Protein AF-A0A0D0DF65-F1 (afdb_monomer_lite)

Radius of gyration: 19.55 Å; chains: 1; bounding box: 37×34×54 Å

Secondary structure (DSSP, 8-state):
--EEEETTEEEE--HHHHHHHHHHHHHHTTPPPPPHHHHHHHHHHHHHHTT--HHHHHHHHT--SSHHHHHHHHHHHHHHHHHHTSHHHHHHHHHHHSPP--

Sequence (102 aa):
LFAYKHKGGHCPLTKSKFTTCLSSTAKRVGINPLQGHGICIGSTPEYLLHNVPFDVIKIKGHWVSNTSLVYLCHHAQILALYIQASPPLHEGFLHYTMPPIL

Foldseek 3Di:
DDWDDDPNDTDPDDPVNVQVVQCVVCVVVVHHRDDPVNCLLVVQVVCVVVVNDNVNSCVVSVPPDPVSVVVVVVVCVVVVVVQVVDVVSVVVVCVVPPDPDD

pLDDT: mean 85.58, std 6.93, range [50.56, 96.38]

Organism: NCBI:txid930991

Structure (mmCIF, N/CA/C/O backbone):
data_AF-A0A0D0DF65-F1
#
_entry.id   AF-A0A0D0DF65-F1
#
loop_
_atom_site.group_PDB
_atom_site.id
_atom_site.type_symbol
_atom_site.label_atom_id
_atom_site.label_alt_id
_atom_site.label_comp_id
_atom_site.label_asym_id
_atom_site.label_entity_id
_atom_site.label_seq_id
_atom_site.pdbx_PDB_ins_code
_atom_site.Cartn_x
_atom_site.Cartn_y
_atom_site.Cartn_z
_atom_site.occupancy
_atom_site.B_iso_or_equiv
_ato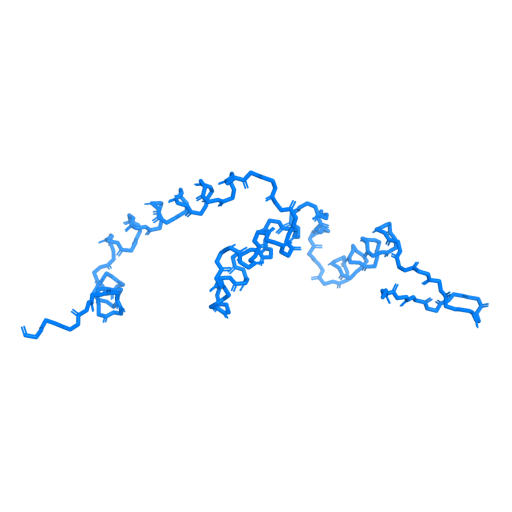m_site.auth_seq_id
_atom_site.auth_comp_id
_atom_site.auth_asym_id
_atom_site.auth_atom_id
_atom_site.pdbx_PDB_model_num
ATOM 1 N N . LEU A 1 1 ? 9.826 -11.657 -14.042 1.00 62.69 1 LEU A N 1
ATOM 2 C CA . LEU A 1 1 ? 10.390 -10.293 -14.193 1.00 62.69 1 LEU A CA 1
ATOM 3 C C . LEU A 1 1 ? 9.398 -9.428 -14.960 1.00 62.69 1 LEU A C 1
ATOM 5 O O . LEU A 1 1 ? 8.883 -9.897 -15.966 1.00 62.69 1 LEU A O 1
ATOM 9 N N . PHE A 1 2 ? 9.141 -8.196 -14.514 1.00 80.31 2 PHE A N 1
ATOM 10 C CA . PHE A 1 2 ? 8.365 -7.227 -15.298 1.00 80.31 2 PHE A CA 1
ATOM 11 C C . PHE A 1 2 ? 9.246 -6.619 -16.399 1.00 80.31 2 PHE A C 1
ATOM 13 O O . PHE A 1 2 ? 10.427 -6.353 -16.165 1.00 80.31 2 PHE A O 1
ATOM 20 N N . ALA A 1 3 ? 8.687 -6.394 -17.588 1.00 87.06 3 ALA A N 1
ATOM 21 C CA . ALA A 1 3 ? 9.398 -5.840 -18.738 1.00 87.06 3 ALA A CA 1
ATOM 22 C C . ALA A 1 3 ? 8.539 -4.807 -19.476 1.00 87.06 3 ALA A C 1
ATOM 24 O O . ALA A 1 3 ? 7.314 -4.811 -19.364 1.00 87.06 3 ALA A O 1
ATOM 25 N N . TYR A 1 4 ? 9.185 -3.927 -20.239 1.00 83.25 4 TYR A N 1
ATOM 26 C CA . TYR A 1 4 ? 8.524 -2.958 -21.112 1.00 83.25 4 TYR A CA 1
ATOM 27 C C . TYR A 1 4 ? 9.124 -3.004 -22.519 1.00 83.25 4 TYR A C 1
ATOM 29 O O . TYR A 1 4 ? 10.287 -3.376 -22.696 1.00 83.25 4 TYR A O 1
ATOM 37 N N . LYS A 1 5 ? 8.329 -2.639 -23.530 1.00 87.31 5 LYS A N 1
ATOM 38 C CA . LYS A 1 5 ? 8.806 -2.565 -24.916 1.00 87.31 5 LYS A CA 1
ATOM 39 C C . LYS A 1 5 ? 9.632 -1.300 -25.124 1.00 87.31 5 LYS A C 1
ATOM 41 O O . LYS A 1 5 ? 9.180 -0.198 -24.818 1.00 87.31 5 LYS A O 1
ATOM 46 N N . HIS A 1 6 ? 10.827 -1.455 -25.679 1.00 84.81 6 HIS A N 1
ATOM 47 C CA . HIS A 1 6 ? 11.699 -0.352 -26.059 1.00 84.81 6 HIS A CA 1
ATOM 48 C C . HIS A 1 6 ? 12.505 -0.731 -27.303 1.00 84.81 6 HIS A C 1
ATOM 50 O O . HIS A 1 6 ? 13.166 -1.766 -27.322 1.00 84.81 6 HIS A O 1
ATOM 56 N N . LYS A 1 7 ? 12.439 0.110 -28.345 1.00 88.06 7 LYS A N 1
ATOM 57 C CA . LYS A 1 7 ? 13.157 -0.074 -29.623 1.00 88.06 7 LYS A CA 1
ATOM 58 C C . LYS A 1 7 ? 13.025 -1.492 -30.212 1.00 88.06 7 LYS A C 1
ATOM 60 O O . LYS A 1 7 ? 14.006 -2.086 -30.635 1.00 88.06 7 LYS A O 1
ATOM 65 N N . GLY A 1 8 ? 11.811 -2.047 -30.197 1.00 89.50 8 GLY A N 1
ATOM 66 C CA . GLY A 1 8 ? 11.525 -3.374 -30.761 1.00 89.50 8 GLY A CA 1
ATOM 67 C C . GLY A 1 8 ? 11.905 -4.569 -29.877 1.00 89.50 8 GLY A C 1
ATOM 68 O O . GLY A 1 8 ? 11.574 -5.694 -30.232 1.00 89.50 8 GLY A O 1
ATOM 69 N N . GLY A 1 9 ? 12.528 -4.349 -28.714 1.00 90.06 9 GLY A N 1
ATOM 70 C CA . GLY A 1 9 ? 12.863 -5.395 -27.745 1.00 90.06 9 GLY A CA 1
ATOM 71 C C . GLY A 1 9 ? 12.121 -5.253 -26.415 1.00 90.06 9 GLY A C 1
ATOM 72 O O . GLY A 1 9 ? 11.486 -4.232 -26.137 1.00 90.06 9 GLY A O 1
ATOM 73 N N . HIS A 1 10 ? 12.225 -6.281 -25.571 1.00 89.38 10 HIS A N 1
ATOM 74 C CA . HIS A 1 10 ? 11.788 -6.221 -24.177 1.00 89.38 10 HIS A CA 1
ATOM 75 C C . HIS A 1 10 ? 12.965 -5.844 -23.282 1.00 89.38 10 HIS A C 1
ATOM 77 O O . HIS A 1 10 ? 13.981 -6.535 -23.247 1.00 89.38 10 HIS A O 1
ATOM 83 N N . CYS A 1 11 ? 12.816 -4.757 -22.535 1.00 88.19 11 CYS A N 1
ATOM 84 C CA . CYS A 1 11 ? 13.775 -4.355 -21.518 1.00 88.19 11 CYS A CA 1
ATOM 85 C C . CYS A 1 11 ? 13.217 -4.682 -20.128 1.00 88.19 11 CYS A C 1
ATOM 87 O O . CYS A 1 11 ? 12.032 -4.431 -19.884 1.00 88.19 11 CYS A O 1
ATOM 89 N N . PRO A 1 12 ? 14.046 -5.180 -19.193 1.00 90.56 12 PRO A N 1
ATOM 90 C CA . PRO A 1 12 ? 13.653 -5.305 -17.796 1.00 90.56 12 PRO A CA 1
ATOM 91 C C . PRO A 1 12 ? 13.158 -3.966 -17.249 1.00 90.56 12 PRO A C 1
ATOM 93 O O . PRO A 1 12 ? 13.748 -2.910 -17.503 1.00 90.56 12 PRO A O 1
ATOM 96 N N . LEU A 1 13 ? 12.061 -4.000 -16.498 1.00 89.56 13 LEU A N 1
ATOM 97 C CA . LEU A 1 13 ? 11.519 -2.808 -15.872 1.00 89.56 13 LEU A CA 1
ATOM 98 C C . LEU A 1 13 ? 12.444 -2.369 -14.736 1.00 89.56 13 LEU A C 1
ATOM 100 O O . LEU A 1 13 ? 12.582 -3.049 -13.722 1.00 89.56 13 LEU A O 1
ATOM 104 N N . THR A 1 14 ? 13.078 -1.214 -14.908 1.00 89.69 14 THR A N 1
ATOM 105 C CA . THR A 1 14 ? 13.914 -0.618 -13.866 1.00 89.69 14 THR A CA 1
ATOM 106 C C . THR A 1 14 ? 13.066 0.226 -12.920 1.00 89.69 14 THR A C 1
ATOM 108 O O . THR A 1 14 ? 12.040 0.787 -13.317 1.00 89.69 14 THR A O 1
ATOM 111 N N . LYS A 1 15 ? 13.535 0.395 -11.676 1.00 87.06 15 LYS A N 1
ATOM 112 C CA . LYS A 1 15 ? 12.921 1.306 -10.693 1.00 87.06 15 LYS A CA 1
ATOM 113 C C . LYS A 1 15 ? 12.674 2.695 -11.290 1.00 87.06 15 LYS A C 1
ATOM 115 O O . LYS A 1 15 ? 11.577 3.224 -11.155 1.00 87.06 15 LYS A O 1
ATOM 120 N N . SER A 1 16 ? 13.668 3.250 -11.990 1.00 88.06 16 SER A N 1
ATOM 121 C CA . SER A 1 16 ? 13.569 4.566 -12.632 1.00 88.06 16 SER A CA 1
ATOM 122 C C . SER A 1 16 ? 12.409 4.617 -13.628 1.00 88.06 16 SER A C 1
ATOM 124 O O . SER A 1 16 ? 11.513 5.442 -13.466 1.00 88.06 16 SER A O 1
ATOM 126 N N . LYS A 1 17 ? 12.353 3.685 -14.589 1.00 88.94 17 LYS A N 1
ATOM 127 C CA . LYS A 1 17 ? 11.294 3.662 -15.608 1.00 88.94 17 LYS A CA 1
ATOM 128 C C . LYS A 1 17 ? 9.904 3.487 -15.002 1.00 88.94 17 LYS A C 1
ATOM 130 O O . LYS A 1 17 ? 8.983 4.190 -15.413 1.00 88.94 17 LYS A O 1
ATOM 135 N N . PHE A 1 18 ? 9.771 2.624 -13.996 1.00 87.69 18 PHE A N 1
ATOM 136 C CA . PHE A 1 18 ? 8.524 2.462 -13.251 1.00 87.69 18 PHE A CA 1
ATOM 137 C C . PHE A 1 18 ? 8.091 3.776 -12.582 1.00 87.69 18 PHE A C 1
ATOM 139 O O . PHE A 1 18 ? 6.983 4.255 -12.819 1.00 87.69 18 PHE A O 1
ATOM 146 N N . THR A 1 19 ? 8.984 4.417 -11.822 1.00 88.94 19 THR A N 1
ATOM 147 C CA . THR A 1 19 ? 8.669 5.684 -11.139 1.00 88.94 19 THR A CA 1
ATOM 148 C C . THR A 1 19 ? 8.384 6.832 -12.108 1.00 88.94 19 THR A C 1
ATOM 150 O O . THR A 1 19 ? 7.481 7.621 -11.859 1.00 88.94 19 THR A O 1
ATOM 153 N N . THR A 1 20 ? 9.085 6.920 -13.243 1.00 90.50 20 THR A N 1
ATOM 154 C CA . THR A 1 20 ? 8.806 7.923 -14.282 1.00 90.50 20 THR A CA 1
ATOM 155 C C . THR A 1 20 ? 7.413 7.733 -14.874 1.00 90.50 20 THR A C 1
ATOM 157 O O . THR A 1 20 ? 6.677 8.708 -15.027 1.00 90.50 20 THR A O 1
ATOM 160 N N . CYS A 1 21 ? 7.030 6.489 -15.172 1.00 90.75 21 CYS A N 1
ATOM 161 C CA . CYS A 1 21 ? 5.701 6.170 -15.681 1.00 90.75 21 CYS A CA 1
ATOM 162 C C . CYS A 1 21 ? 4.611 6.582 -14.680 1.00 90.75 21 CYS A C 1
ATOM 164 O O . CYS A 1 21 ? 3.667 7.289 -15.050 1.00 90.75 21 CYS A O 1
ATOM 166 N N . LEU A 1 22 ? 4.784 6.238 -13.402 1.00 91.00 22 LEU A N 1
ATOM 167 C CA . LEU A 1 22 ? 3.829 6.602 -12.361 1.00 91.00 22 LEU A CA 1
ATOM 168 C C . LEU A 1 22 ? 3.722 8.121 -12.184 1.00 91.00 22 LEU A C 1
ATOM 170 O O . LEU A 1 22 ? 2.618 8.656 -12.194 1.00 91.00 22 LEU A O 1
ATOM 174 N N . SER A 1 23 ? 4.853 8.829 -12.125 1.00 91.94 23 SER A N 1
ATOM 175 C CA . SER A 1 23 ? 4.890 10.293 -12.036 1.00 91.94 23 SER A CA 1
ATOM 176 C C . SER A 1 23 ? 4.191 10.967 -13.215 1.00 91.94 23 SER A C 1
ATOM 178 O O . SER A 1 23 ? 3.472 11.944 -13.027 1.00 91.94 23 SER A O 1
ATOM 180 N N . SER A 1 24 ? 4.377 10.453 -14.436 1.00 93.12 24 SER A N 1
ATOM 181 C CA . SER A 1 24 ? 3.697 10.987 -15.623 1.00 93.12 24 SER A CA 1
ATOM 182 C C . SER A 1 24 ? 2.180 10.791 -15.559 1.00 93.12 24 SER A C 1
ATOM 184 O O . SER A 1 24 ? 1.423 11.676 -15.950 1.00 93.12 24 SER A O 1
ATOM 186 N N . THR A 1 25 ? 1.734 9.657 -15.014 1.00 94.25 25 THR A N 1
ATOM 187 C CA . THR A 1 25 ? 0.312 9.350 -14.841 1.00 94.25 25 THR A CA 1
ATOM 188 C C . THR A 1 25 ? -0.299 10.216 -13.749 1.00 94.25 25 THR A C 1
ATOM 190 O O . THR A 1 25 ? -1.330 10.828 -13.999 1.00 94.25 25 THR A O 1
ATOM 193 N N . ALA A 1 26 ? 0.371 10.350 -12.599 1.00 93.50 26 ALA A N 1
ATOM 194 C CA . ALA A 1 26 ? -0.046 11.214 -11.495 1.00 93.50 26 ALA A CA 1
ATOM 195 C C . ALA A 1 26 ? -0.240 12.665 -11.963 1.00 93.50 26 ALA A C 1
ATOM 197 O O . ALA A 1 26 ? -1.308 13.236 -11.766 1.00 93.50 26 ALA A O 1
ATOM 198 N N . LYS A 1 27 ? 0.731 13.211 -12.712 1.00 95.00 27 LYS A N 1
ATOM 199 C CA . LYS A 1 27 ? 0.619 14.547 -13.32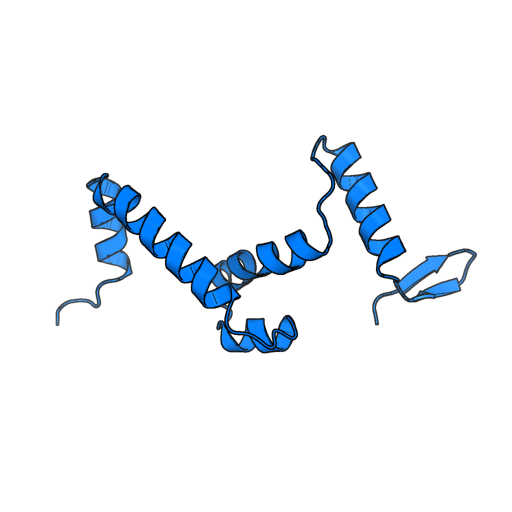1 1.00 95.00 27 LYS A CA 1
ATOM 200 C C . LYS A 1 27 ? -0.593 14.676 -14.245 1.00 95.00 27 LYS A C 1
ATOM 202 O O . LYS A 1 27 ? -1.277 15.690 -14.197 1.00 95.00 27 LYS A O 1
ATOM 207 N N . ARG A 1 28 ? -0.874 13.658 -15.067 1.00 95.75 28 ARG A N 1
ATOM 208 C CA . ARG A 1 28 ? -2.017 13.664 -15.995 1.00 95.75 28 ARG A CA 1
ATOM 209 C C . ARG A 1 28 ? -3.366 13.689 -15.272 1.00 95.75 28 ARG A C 1
ATOM 211 O O . ARG A 1 28 ? -4.316 14.235 -15.817 1.00 95.75 28 ARG A O 1
ATOM 218 N N . VAL A 1 29 ? -3.444 13.123 -14.069 1.00 96.38 29 VAL A N 1
ATOM 219 C CA . VAL A 1 29 ? -4.661 13.120 -13.240 1.00 96.38 29 VAL A CA 1
ATOM 220 C C . VAL A 1 29 ? -4.662 14.209 -12.159 1.00 96.38 29 VAL A C 1
ATOM 222 O O . VAL A 1 29 ? -5.538 14.211 -11.303 1.00 96.38 29 VAL A O 1
ATOM 225 N N . GLY A 1 30 ? -3.692 15.132 -12.174 1.00 95.00 30 GLY A N 1
ATOM 226 C CA . GLY A 1 30 ? -3.617 16.243 -11.216 1.00 95.00 30 GLY A CA 1
ATOM 227 C C . GLY A 1 30 ? -3.189 15.849 -9.797 1.00 95.00 30 GLY A C 1
ATOM 228 O O . GLY A 1 30 ? -3.400 16.616 -8.864 1.00 95.00 30 GLY A O 1
ATOM 229 N N . ILE A 1 31 ? -2.587 14.670 -9.616 1.00 93.12 31 ILE A N 1
ATOM 230 C CA . ILE A 1 31 ? -2.108 14.177 -8.319 1.00 93.12 31 ILE A CA 1
ATOM 231 C C . ILE A 1 31 ? -0.591 14.376 -8.217 1.00 93.12 31 ILE A C 1
ATOM 233 O O . ILE A 1 31 ? 0.153 14.204 -9.189 1.00 93.12 31 ILE A O 1
ATOM 237 N N . ASN A 1 32 ? -0.111 14.702 -7.015 1.00 90.00 32 ASN A N 1
ATOM 238 C CA . ASN A 1 32 ? 1.320 14.780 -6.740 1.00 90.00 32 ASN A CA 1
ATOM 239 C C . ASN A 1 32 ? 2.006 13.420 -6.978 1.00 90.00 32 ASN A C 1
ATOM 241 O O . ASN A 1 32 ? 1.508 12.390 -6.518 1.00 90.00 32 ASN A O 1
ATOM 245 N N . PRO A 1 33 ? 3.159 13.382 -7.671 1.00 89.00 33 PRO A N 1
ATOM 246 C CA . PRO A 1 33 ? 3.890 12.142 -7.891 1.00 89.00 33 PRO A CA 1
ATOM 247 C C . PRO A 1 33 ? 4.215 11.401 -6.590 1.00 89.00 33 PRO A C 1
ATOM 249 O O . PRO A 1 33 ? 4.793 11.964 -5.661 1.00 89.00 33 PRO A O 1
ATOM 252 N N . LEU A 1 34 ? 3.881 10.113 -6.552 1.00 84.25 34 LEU A N 1
ATOM 253 C CA . LEU A 1 34 ? 4.138 9.247 -5.405 1.00 84.25 34 LEU A CA 1
ATOM 254 C C . LEU A 1 34 ? 5.605 8.799 -5.388 1.00 84.25 34 LEU A C 1
ATOM 256 O O . LEU A 1 34 ? 6.133 8.290 -6.381 1.00 84.25 34 LEU A O 1
ATOM 260 N N . GLN A 1 35 ? 6.263 8.935 -4.236 1.00 84.38 35 GLN A N 1
ATOM 261 C CA . GLN A 1 35 ? 7.603 8.390 -4.035 1.00 84.38 35 GLN A CA 1
ATOM 262 C C . GLN A 1 35 ? 7.536 6.862 -3.906 1.00 84.38 35 GLN A C 1
ATOM 264 O O . GLN A 1 35 ? 6.652 6.329 -3.241 1.00 84.38 35 GLN A O 1
ATOM 269 N N . GLY A 1 36 ? 8.518 6.146 -4.465 1.00 83.06 36 GLY A N 1
ATOM 270 C CA . GLY A 1 36 ? 8.574 4.679 -4.378 1.00 83.06 36 GLY A CA 1
ATOM 271 C C . GLY A 1 36 ? 8.504 4.127 -2.946 1.00 83.06 36 GLY A C 1
ATOM 272 O O . GLY A 1 36 ? 7.877 3.097 -2.720 1.00 83.06 36 GLY A O 1
ATOM 273 N N . HIS A 1 37 ? 9.095 4.829 -1.972 1.00 81.31 37 HIS A N 1
ATOM 274 C CA . HIS A 1 37 ? 8.992 4.454 -0.560 1.00 81.31 37 HIS A CA 1
ATOM 275 C C . HIS A 1 37 ? 7.561 4.618 -0.022 1.00 81.31 37 HIS A C 1
ATOM 277 O O . HIS A 1 37 ? 7.047 3.709 0.623 1.00 81.31 37 HIS A O 1
ATOM 283 N N . GLY A 1 38 ? 6.889 5.717 -0.377 1.00 80.31 38 GLY A N 1
ATOM 284 C CA . GLY A 1 38 ? 5.487 5.954 -0.029 1.00 80.31 38 GLY A CA 1
ATOM 285 C C . GLY A 1 38 ? 4.539 4.907 -0.615 1.00 80.31 38 GLY A C 1
ATOM 286 O O . GLY A 1 38 ? 3.618 4.483 0.070 1.00 80.31 38 GLY A O 1
ATOM 287 N N . ILE A 1 39 ? 4.802 4.411 -1.829 1.00 82.69 39 ILE A N 1
ATOM 288 C CA . ILE A 1 39 ? 4.032 3.303 -2.426 1.00 82.69 39 ILE A CA 1
ATOM 289 C C . ILE A 1 39 ? 4.210 2.018 -1.612 1.00 82.69 39 ILE A C 1
ATOM 291 O O . ILE A 1 39 ? 3.240 1.314 -1.357 1.00 82.69 39 ILE A O 1
ATOM 295 N N . CYS A 1 40 ? 5.438 1.717 -1.180 1.00 78.50 40 CYS A N 1
ATOM 296 C CA . CYS A 1 40 ? 5.717 0.539 -0.359 1.00 78.50 40 CYS A CA 1
ATOM 297 C C . CYS A 1 40 ? 4.973 0.609 0.987 1.00 78.50 40 CYS A C 1
ATOM 299 O O . CYS A 1 40 ? 4.274 -0.337 1.346 1.00 78.50 40 CYS A O 1
ATOM 301 N N . ILE A 1 41 ? 5.035 1.752 1.682 1.00 78.38 41 ILE A N 1
ATOM 302 C CA . ILE A 1 41 ? 4.298 1.969 2.938 1.00 78.38 41 ILE A CA 1
ATOM 303 C C . ILE A 1 41 ? 2.785 1.890 2.698 1.00 78.38 41 ILE A C 1
ATOM 305 O O . ILE A 1 41 ? 2.101 1.112 3.356 1.00 78.38 41 ILE A O 1
ATOM 309 N N . GLY A 1 42 ? 2.271 2.648 1.726 1.00 79.38 42 GLY A N 1
ATOM 310 C CA . GLY A 1 42 ? 0.841 2.731 1.421 1.00 79.38 42 GLY A CA 1
ATOM 311 C C . GLY A 1 42 ? 0.237 1.419 0.920 1.00 79.38 42 GLY A C 1
ATOM 312 O O . GLY A 1 42 ? -0.949 1.181 1.115 1.00 79.38 42 GLY A O 1
ATOM 313 N N . SER A 1 43 ? 1.046 0.526 0.345 1.00 82.69 43 SER A N 1
ATOM 314 C CA . SER A 1 43 ? 0.577 -0.798 -0.072 1.00 82.69 43 SER A CA 1
ATOM 315 C C . SER A 1 43 ? 0.205 -1.710 1.098 1.00 82.69 43 SER A C 1
ATOM 317 O O . SER A 1 43 ? -0.567 -2.642 0.919 1.00 82.69 43 SER A O 1
ATOM 319 N N . THR A 1 44 ? 0.722 -1.460 2.301 1.00 83.19 44 THR A N 1
ATOM 320 C CA . THR A 1 44 ? 0.464 -2.336 3.454 1.00 83.19 44 THR A CA 1
ATOM 321 C C . THR A 1 44 ? -0.943 -2.205 4.009 1.00 83.19 44 THR A C 1
ATOM 323 O O . THR A 1 44 ? -1.591 -3.240 4.144 1.00 83.19 44 THR A O 1
ATOM 326 N N . PRO A 1 45 ? -1.459 -0.988 4.274 1.00 82.12 45 PRO A N 1
ATOM 327 C CA . PRO A 1 45 ? -2.878 -0.805 4.553 1.00 82.12 45 PRO A CA 1
ATOM 328 C C . PRO A 1 45 ? -3.771 -1.434 3.480 1.00 82.12 45 PRO A C 1
ATOM 330 O O . PRO A 1 45 ? -4.717 -2.127 3.827 1.00 82.12 45 PRO A O 1
ATOM 333 N N . GLU A 1 46 ? -3.430 -1.277 2.195 1.00 87.94 46 GLU A N 1
ATOM 334 C CA . GLU A 1 46 ? -4.186 -1.893 1.097 1.00 87.94 46 GLU A CA 1
ATOM 335 C C . GLU A 1 46 ? -4.222 -3.424 1.225 1.00 87.94 46 GLU A C 1
ATOM 337 O O . GLU A 1 46 ? -5.290 -4.022 1.202 1.00 87.94 46 GLU A O 1
ATOM 342 N N . TYR A 1 47 ? -3.080 -4.083 1.440 1.00 88.31 47 TYR A N 1
ATOM 343 C CA . TYR A 1 47 ? -3.055 -5.537 1.638 1.00 88.31 47 TYR A CA 1
ATOM 344 C C . TYR A 1 47 ? -3.861 -5.994 2.859 1.00 88.31 47 TYR A C 1
ATOM 346 O O . TYR A 1 47 ? -4.515 -7.034 2.792 1.00 88.31 47 TYR A O 1
ATOM 354 N N . LEU A 1 48 ? -3.843 -5.226 3.950 1.00 85.81 48 LEU A N 1
ATOM 355 C CA . LEU A 1 48 ? -4.643 -5.523 5.138 1.00 85.81 48 LEU A CA 1
ATOM 356 C C . LEU A 1 48 ? -6.147 -5.403 4.855 1.00 85.81 48 LEU A C 1
ATOM 358 O O . LEU A 1 48 ? -6.906 -6.250 5.316 1.00 85.81 48 LEU A O 1
ATOM 362 N N . LEU A 1 49 ?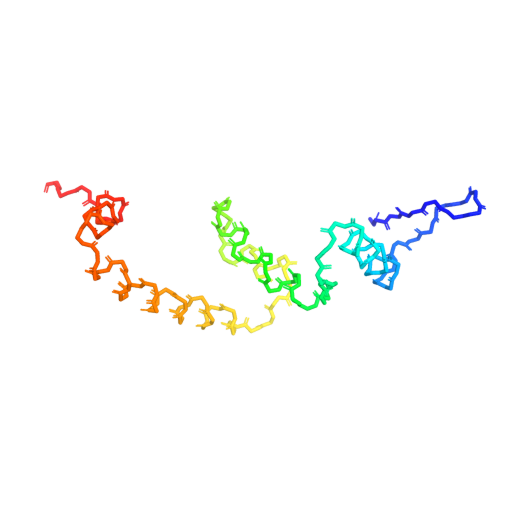 -6.572 -4.419 4.051 1.00 86.62 49 LEU A N 1
ATOM 363 C CA . LEU A 1 49 ? -7.965 -4.299 3.595 1.00 86.62 49 LEU A CA 1
ATOM 364 C C . LEU A 1 49 ? -8.411 -5.510 2.761 1.00 86.62 49 LEU A C 1
ATOM 366 O O . LEU A 1 49 ? -9.574 -5.899 2.817 1.00 86.62 49 LEU A O 1
ATOM 370 N N . HIS A 1 50 ? -7.486 -6.152 2.041 1.00 89.56 50 HIS A N 1
ATOM 371 C CA . HIS A 1 50 ? -7.728 -7.408 1.314 1.00 89.56 50 HIS A CA 1
ATOM 372 C C . HIS A 1 50 ? -7.552 -8.667 2.181 1.00 89.56 50 HIS A C 1
ATOM 374 O O . HIS A 1 50 ? -7.410 -9.765 1.645 1.00 89.56 50 HIS A O 1
ATOM 380 N N . ASN A 1 51 ? -7.556 -8.534 3.512 1.00 87.88 51 ASN A N 1
ATOM 381 C CA . ASN A 1 51 ? -7.391 -9.629 4.477 1.00 87.88 51 ASN A CA 1
ATOM 382 C C . ASN A 1 51 ? -6.087 -10.429 4.308 1.00 87.88 51 ASN A C 1
ATOM 384 O O . ASN A 1 51 ? -6.019 -11.602 4.677 1.00 87.88 51 ASN A O 1
ATOM 388 N N . VAL A 1 52 ? -5.037 -9.822 3.747 1.00 89.00 52 VAL A N 1
ATOM 389 C CA . VAL A 1 52 ? -3.730 -10.476 3.656 1.00 89.00 52 VAL A CA 1
ATOM 390 C C . VAL A 1 52 ? -3.060 -10.422 5.032 1.00 89.00 52 VAL A C 1
ATOM 392 O O . VAL A 1 52 ? -2.868 -9.325 5.566 1.00 89.00 52 VAL A O 1
ATOM 395 N N . PRO A 1 53 ? -2.660 -11.572 5.607 1.00 88.38 53 PRO A N 1
ATOM 396 C CA . PRO A 1 53 ? -1.983 -11.603 6.897 1.00 88.38 53 PRO A CA 1
ATOM 397 C C . PRO A 1 53 ? -0.702 -10.763 6.907 1.00 88.38 53 PRO A C 1
ATOM 399 O O . PRO A 1 53 ? 0.037 -10.692 5.920 1.00 88.38 53 PRO A O 1
ATOM 402 N N . PHE A 1 54 ? -0.417 -10.114 8.036 1.00 84.31 54 PHE A N 1
ATOM 403 C CA . PHE A 1 54 ? 0.698 -9.171 8.126 1.00 84.31 54 PHE A CA 1
ATOM 404 C C . PHE A 1 54 ? 2.071 -9.825 7.891 1.00 84.31 54 PHE A C 1
ATOM 406 O O . PHE A 1 54 ? 2.956 -9.229 7.278 1.00 84.31 54 PHE A O 1
ATOM 413 N N . ASP A 1 55 ? 2.255 -11.062 8.338 1.00 87.31 55 ASP A N 1
ATOM 414 C CA . ASP A 1 55 ? 3.446 -11.875 8.092 1.00 87.31 55 ASP A CA 1
ATOM 415 C C . ASP A 1 55 ? 3.676 -12.128 6.592 1.00 87.31 55 ASP A C 1
ATOM 417 O O . ASP A 1 55 ? 4.806 -11.997 6.113 1.00 87.31 55 ASP A O 1
ATOM 421 N N . VAL A 1 56 ? 2.609 -12.358 5.821 1.00 89.50 56 VAL A N 1
ATOM 422 C CA . VAL A 1 56 ? 2.676 -12.472 4.355 1.00 89.50 56 VAL A CA 1
ATOM 423 C C . VAL A 1 56 ? 3.110 -11.144 3.727 1.00 89.50 56 VAL A C 1
ATOM 425 O O . VAL A 1 56 ? 3.958 -11.127 2.829 1.00 89.50 56 VAL A O 1
ATOM 428 N N . ILE A 1 57 ? 2.594 -10.013 4.223 1.00 87.12 57 ILE A N 1
ATOM 429 C CA . ILE A 1 57 ? 2.997 -8.674 3.762 1.00 87.12 57 ILE A CA 1
ATOM 430 C C . ILE A 1 57 ? 4.474 -8.414 4.077 1.00 87.12 57 ILE A C 1
ATOM 432 O O . ILE A 1 57 ? 5.187 -7.901 3.215 1.00 87.12 57 ILE A O 1
ATOM 436 N N . LYS A 1 58 ? 4.973 -8.812 5.256 1.00 85.00 58 LYS A N 1
ATOM 437 C CA . LYS A 1 58 ? 6.397 -8.675 5.610 1.00 85.00 58 LYS A CA 1
ATOM 438 C C . LYS A 1 58 ? 7.306 -9.423 4.644 1.00 85.00 58 LYS A C 1
ATOM 440 O O . LYS A 1 58 ? 8.309 -8.859 4.205 1.00 85.00 58 LYS A O 1
ATOM 445 N N . ILE A 1 59 ? 6.956 -10.669 4.314 1.00 87.50 59 ILE A N 1
ATOM 446 C CA . ILE A 1 59 ? 7.715 -11.487 3.360 1.00 87.50 59 ILE A CA 1
ATOM 447 C C . ILE A 1 59 ? 7.709 -10.806 1.989 1.00 87.50 59 ILE A C 1
ATOM 449 O O . ILE A 1 59 ? 8.764 -10.604 1.391 1.00 87.50 59 ILE A O 1
ATOM 453 N N . LYS A 1 60 ? 6.535 -10.369 1.521 1.00 83.19 60 LYS A N 1
ATOM 454 C CA . LYS A 1 60 ? 6.361 -9.731 0.210 1.00 83.19 60 LYS A CA 1
ATOM 455 C C . LYS A 1 60 ? 7.045 -8.366 0.100 1.00 83.19 60 LYS A C 1
ATOM 457 O O . LYS A 1 60 ? 7.566 -8.014 -0.955 1.00 83.19 60 LYS A O 1
ATOM 462 N N . GLY A 1 61 ? 7.040 -7.596 1.183 1.00 79.69 61 GLY A N 1
ATOM 463 C CA . GLY A 1 61 ? 7.686 -6.292 1.288 1.00 79.69 61 GLY A CA 1
ATOM 464 C C . GLY A 1 61 ? 9.185 -6.368 1.570 1.00 79.69 61 GLY A C 1
ATOM 465 O O . GLY A 1 61 ? 9.847 -5.332 1.536 1.00 79.69 61 GLY A O 1
ATOM 466 N N . HIS A 1 62 ? 9.727 -7.562 1.845 1.00 82.56 62 HIS A N 1
ATOM 467 C CA . HIS A 1 62 ? 11.094 -7.760 2.338 1.00 82.56 62 HIS A CA 1
ATOM 468 C C . HIS A 1 62 ? 11.407 -6.891 3.566 1.00 82.56 62 HIS A C 1
ATOM 470 O O . HIS A 1 62 ? 12.476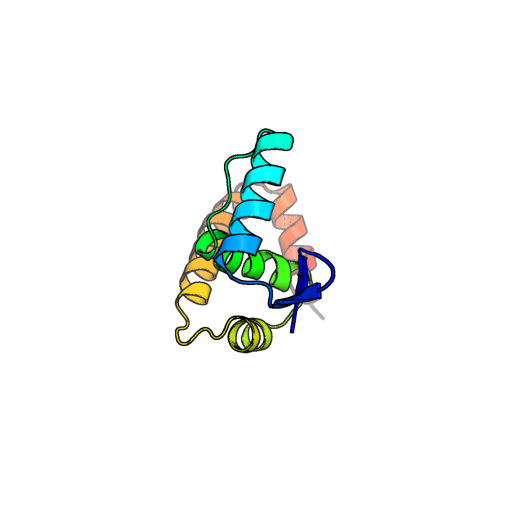 -6.290 3.691 1.00 82.56 62 HIS A O 1
ATOM 476 N N . TRP A 1 63 ? 10.443 -6.787 4.479 1.00 81.12 63 TRP A N 1
ATOM 477 C CA . TRP A 1 63 ? 10.563 -5.947 5.661 1.00 81.12 63 TRP A CA 1
ATOM 478 C C . TRP A 1 63 ? 11.346 -6.651 6.758 1.00 81.12 63 TRP A C 1
ATOM 480 O O . TRP A 1 63 ? 10.882 -7.620 7.360 1.00 81.12 63 TRP A O 1
ATOM 490 N N . VAL A 1 64 ? 12.532 -6.116 7.038 1.00 78.50 64 VAL A N 1
ATOM 491 C CA . VAL A 1 64 ? 13.426 -6.635 8.079 1.00 78.50 64 VAL A CA 1
ATOM 492 C C . VAL A 1 64 ? 12.891 -6.306 9.477 1.00 78.50 64 VAL A C 1
ATOM 494 O O . VAL A 1 64 ? 12.960 -7.132 10.383 1.00 78.50 64 VAL A O 1
ATOM 497 N N . SER A 1 65 ? 12.308 -5.120 9.656 1.00 79.31 65 SER A N 1
ATOM 498 C CA . SER A 1 65 ? 11.818 -4.628 10.944 1.00 79.31 65 SER A CA 1
ATOM 499 C C . SER A 1 65 ? 10.296 -4.730 11.088 1.00 79.31 65 SER A C 1
ATOM 501 O O . SER A 1 65 ? 9.542 -4.786 10.118 1.00 79.31 65 SER A O 1
ATOM 503 N N . ASN A 1 66 ? 9.831 -4.687 12.338 1.00 74.56 66 ASN A N 1
ATOM 504 C CA . ASN A 1 66 ? 8.413 -4.557 12.695 1.00 74.56 66 ASN A CA 1
ATOM 505 C C . ASN A 1 66 ? 7.955 -3.088 12.776 1.00 74.56 66 ASN A C 1
ATOM 507 O O . ASN A 1 66 ? 6.902 -2.802 13.335 1.00 74.56 66 ASN A O 1
ATOM 511 N N . THR A 1 67 ? 8.721 -2.134 12.241 1.00 75.38 67 THR A N 1
ATOM 512 C CA . THR A 1 67 ? 8.408 -0.693 12.348 1.00 75.38 67 THR A CA 1
ATOM 513 C C . THR A 1 67 ? 7.054 -0.343 11.735 1.00 75.38 67 THR A C 1
ATOM 515 O O . THR A 1 67 ? 6.360 0.541 12.225 1.00 75.38 67 THR A O 1
ATOM 518 N N . SER A 1 68 ? 6.630 -1.080 10.711 1.00 72.44 68 SER A N 1
ATOM 519 C CA . SER A 1 68 ? 5.310 -0.907 10.111 1.00 72.44 68 SER A CA 1
ATOM 520 C C . SER A 1 68 ? 4.160 -1.353 11.023 1.00 72.44 68 SER A C 1
ATOM 522 O O . SER A 1 68 ? 3.075 -0.790 10.916 1.00 72.44 68 SER A O 1
ATOM 524 N N . LEU A 1 69 ? 4.381 -2.300 11.952 1.00 75.69 69 LEU A N 1
ATOM 525 C CA . LEU A 1 69 ? 3.388 -2.628 12.990 1.00 75.69 69 LEU A CA 1
ATOM 526 C C . LEU A 1 69 ? 3.215 -1.465 13.953 1.00 75.69 69 LEU A C 1
ATOM 528 O O . LEU A 1 69 ? 2.094 -1.133 14.302 1.00 75.69 69 LEU A O 1
ATOM 532 N N . VAL A 1 70 ? 4.315 -0.822 14.347 1.00 78.12 70 VAL A N 1
ATOM 533 C CA . VAL A 1 70 ? 4.270 0.345 15.237 1.00 78.12 70 VAL A CA 1
ATOM 534 C C . VAL A 1 70 ? 3.447 1.463 14.595 1.00 78.12 70 VAL A C 1
ATOM 536 O O . VAL A 1 70 ? 2.557 2.016 15.236 1.00 78.12 70 VAL A O 1
ATOM 539 N N . TYR A 1 71 ? 3.673 1.734 13.306 1.00 74.56 71 TYR A N 1
ATOM 540 C CA . TYR A 1 71 ? 2.873 2.700 12.550 1.00 74.56 71 TYR A CA 1
ATOM 541 C C . TYR A 1 71 ? 1.383 2.324 12.496 1.00 74.56 71 TYR A C 1
ATOM 543 O O . TYR A 1 71 ? 0.527 3.179 12.718 1.00 74.56 71 TYR A O 1
ATOM 551 N N . LEU A 1 72 ? 1.068 1.049 12.248 1.00 77.81 72 LEU A N 1
ATOM 552 C CA . LEU A 1 72 ? -0.310 0.559 12.203 1.00 77.81 72 LEU A CA 1
ATOM 553 C C . LEU A 1 72 ? -1.002 0.652 13.573 1.00 77.81 72 LEU A C 1
ATOM 555 O O . LEU A 1 72 ? -2.139 1.111 13.651 1.00 77.81 72 LEU A O 1
ATOM 559 N N . CYS A 1 73 ? -0.309 0.281 14.651 1.00 81.75 73 CYS A N 1
ATOM 560 C CA . CYS A 1 73 ? -0.808 0.397 16.019 1.00 81.75 73 CYS A CA 1
ATOM 561 C C . CYS A 1 73 ? -1.090 1.854 16.395 1.00 81.75 73 CYS A C 1
ATOM 563 O O . CYS A 1 73 ? -2.146 2.135 16.954 1.00 81.75 73 CYS A O 1
ATOM 565 N N . HIS A 1 74 ? -0.196 2.788 16.054 1.00 83.19 74 HIS A N 1
ATOM 566 C CA . HIS A 1 74 ? -0.442 4.213 16.286 1.00 83.19 74 HIS A CA 1
ATOM 567 C C . HIS A 1 74 ? -1.668 4.716 15.521 1.00 83.19 74 HIS A C 1
ATOM 569 O O . HIS A 1 74 ? -2.478 5.446 16.087 1.00 83.19 74 HIS A O 1
ATOM 575 N N . HIS A 1 75 ? -1.849 4.296 14.266 1.00 81.94 75 HIS A N 1
ATOM 576 C CA . HIS A 1 75 ? -3.063 4.612 13.508 1.00 81.94 75 HIS A CA 1
ATOM 577 C C . HIS A 1 75 ? -4.318 4.063 14.179 1.00 81.94 75 HIS A C 1
ATOM 579 O O . HIS A 1 75 ? -5.274 4.809 14.361 1.00 81.94 75 HIS A O 1
ATOM 585 N N . ALA A 1 76 ? -4.307 2.800 14.607 1.00 84.31 76 ALA A N 1
ATOM 586 C CA . ALA A 1 76 ? -5.435 2.195 15.310 1.00 84.31 76 ALA A CA 1
ATOM 587 C C . ALA A 1 76 ? -5.759 2.925 16.624 1.00 84.31 76 ALA A C 1
ATOM 589 O O . ALA A 1 76 ? -6.927 3.164 16.908 1.00 84.31 76 ALA A O 1
ATOM 590 N N . GLN A 1 77 ? -4.746 3.342 17.392 1.00 87.31 77 GLN A N 1
ATOM 591 C CA . GLN A 1 77 ? -4.923 4.127 18.620 1.00 87.31 77 GLN A CA 1
ATOM 592 C C . GLN A 1 77 ? -5.555 5.496 18.353 1.00 87.31 77 GLN A C 1
ATOM 594 O O . GLN A 1 77 ? -6.464 5.904 19.072 1.00 87.31 77 GLN A O 1
ATOM 599 N N . ILE A 1 78 ? -5.095 6.199 17.314 1.00 85.88 78 ILE A N 1
ATOM 600 C CA . ILE A 1 78 ? -5.668 7.491 16.920 1.00 85.88 78 ILE A CA 1
ATOM 601 C C . ILE A 1 78 ? -7.116 7.291 16.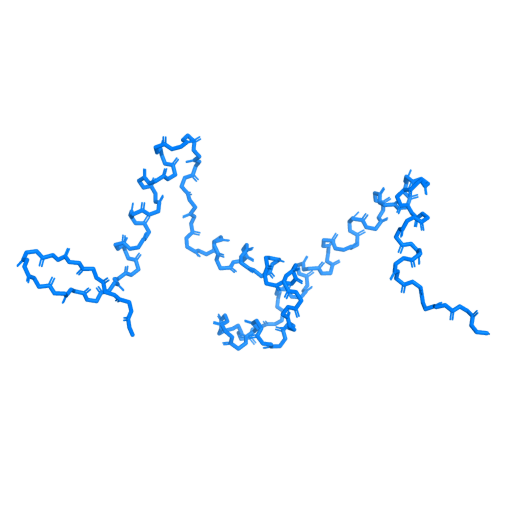466 1.00 85.88 78 ILE A C 1
ATOM 603 O O . ILE A 1 78 ? -8.007 7.985 16.946 1.00 85.88 78 ILE A O 1
ATOM 607 N N . LEU A 1 79 ? -7.364 6.324 15.580 1.00 86.44 79 LEU A N 1
ATOM 608 C CA . LEU A 1 79 ? -8.696 6.026 15.053 1.00 86.44 79 LEU A CA 1
ATOM 609 C C . LEU A 1 79 ? -9.671 5.583 16.146 1.00 86.44 79 LEU A C 1
ATOM 611 O O . LEU A 1 79 ? -10.826 5.995 16.105 1.00 86.44 79 LEU A O 1
ATOM 615 N N . ALA A 1 80 ? -9.218 4.805 17.133 1.00 89.31 80 ALA A N 1
ATOM 616 C CA . ALA A 1 80 ? -10.049 4.347 18.243 1.00 89.31 80 ALA A CA 1
ATOM 617 C C . ALA A 1 80 ? -10.727 5.518 18.965 1.00 89.31 80 ALA A C 1
ATOM 619 O O . ALA A 1 80 ? -11.932 5.462 19.195 1.00 89.31 80 ALA A O 1
ATOM 620 N N . LEU A 1 81 ? -9.995 6.608 19.221 1.00 90.81 81 LEU A N 1
ATOM 621 C CA . LEU A 1 81 ? -10.549 7.809 19.852 1.00 90.81 81 LEU A CA 1
ATOM 622 C C . LEU A 1 81 ? -11.673 8.435 19.015 1.00 90.81 81 LEU A C 1
ATOM 624 O O . LEU A 1 81 ? -12.715 8.795 19.556 1.00 90.81 81 LEU A O 1
ATOM 628 N N . TYR A 1 82 ? -11.492 8.536 17.695 1.00 90.44 82 TYR A N 1
ATOM 629 C CA . TYR A 1 82 ? -12.513 9.088 16.797 1.00 90.44 82 TYR A CA 1
ATOM 630 C C . TYR A 1 82 ? -13.737 8.178 16.669 1.00 90.44 82 TYR A C 1
ATOM 632 O O . TYR A 1 82 ? -14.864 8.667 16.625 1.00 90.44 82 TYR A O 1
ATOM 640 N N . ILE A 1 83 ? -13.522 6.861 16.626 1.00 90.19 83 ILE A N 1
ATOM 641 C CA . ILE A 1 83 ? -14.596 5.865 16.576 1.00 90.19 83 ILE A CA 1
ATOM 642 C C . ILE A 1 83 ? -15.412 5.925 17.871 1.00 90.19 83 ILE A C 1
ATOM 644 O O . ILE A 1 83 ? -16.632 6.007 17.811 1.00 90.19 83 ILE A O 1
ATOM 648 N N . GLN A 1 84 ? -14.753 5.951 19.032 1.00 90.31 84 GLN A N 1
ATOM 649 C CA . GLN A 1 84 ? -15.403 6.035 20.346 1.00 90.31 84 GLN A CA 1
ATOM 650 C C . GLN A 1 84 ? -16.137 7.362 20.567 1.00 90.31 84 GLN A C 1
ATOM 652 O O . GLN A 1 84 ? -17.179 7.384 21.215 1.00 90.31 84 GLN A O 1
ATOM 657 N N . ALA A 1 85 ? -15.631 8.464 20.009 1.00 92.50 85 ALA A N 1
ATOM 658 C CA . ALA A 1 85 ? -16.285 9.769 20.089 1.00 92.50 85 ALA A CA 1
ATOM 659 C C . ALA A 1 85 ? -17.593 9.857 19.274 1.00 92.50 85 ALA A C 1
ATOM 661 O O . ALA A 1 85 ? -18.337 10.827 19.421 1.00 92.50 85 ALA A O 1
ATOM 662 N N . SER A 1 86 ? -17.892 8.870 18.421 1.00 93.25 86 SER A N 1
ATOM 663 C CA . SER A 1 86 ? -19.103 8.811 17.600 1.00 93.25 86 SER A CA 1
ATOM 664 C C . SER A 1 86 ? -19.940 7.575 17.958 1.00 93.25 86 SER A C 1
ATOM 666 O O . SER A 1 86 ? -19.622 6.476 17.503 1.00 93.25 86 SER A O 1
ATOM 668 N N . PRO A 1 87 ? -21.040 7.722 18.725 1.00 91.19 87 PRO A N 1
ATOM 669 C CA . PRO A 1 87 ? -21.833 6.581 19.189 1.00 91.19 87 PRO A CA 1
ATOM 670 C C . PRO A 1 87 ? -22.296 5.622 18.074 1.00 91.19 87 PRO A C 1
ATOM 672 O O . PRO A 1 87 ? -22.118 4.418 18.235 1.00 91.19 87 PRO A O 1
ATOM 675 N N . PRO A 1 88 ? -22.791 6.087 16.906 1.00 91.81 88 PRO A N 1
ATOM 676 C CA . PRO A 1 88 ? -23.198 5.180 15.828 1.00 91.81 88 PRO A CA 1
ATOM 677 C C . PRO A 1 88 ? -22.038 4.367 15.237 1.00 91.81 88 PRO A C 1
ATOM 679 O O . PRO A 1 88 ? -22.218 3.208 14.865 1.00 91.81 88 PRO A O 1
ATOM 682 N N . LEU A 1 89 ? -20.844 4.966 15.140 1.00 90.31 89 LEU A N 1
ATOM 683 C CA . LEU A 1 89 ? -19.652 4.276 14.643 1.00 90.31 89 LEU A CA 1
ATOM 684 C C . LEU A 1 89 ? -19.105 3.303 15.683 1.00 90.31 89 LEU A C 1
ATOM 686 O O . LEU A 1 89 ? -18.664 2.214 15.319 1.00 90.31 89 LEU A O 1
ATOM 690 N N . HIS A 1 90 ? -19.149 3.681 16.961 1.00 91.06 90 HIS A N 1
ATOM 691 C CA . HIS A 1 90 ? -18.714 2.833 18.059 1.00 91.06 90 HIS A CA 1
ATOM 692 C C . HIS A 1 90 ? -19.556 1.558 18.159 1.00 91.06 90 HIS A C 1
ATOM 694 O O . HIS A 1 90 ? -18.991 0.468 18.167 1.00 91.06 90 HIS A O 1
ATOM 700 N N . GLU A 1 91 ? -20.886 1.680 18.142 1.00 90.75 91 GLU A N 1
ATOM 701 C CA . GLU A 1 91 ? -21.804 0.533 18.169 1.00 90.75 91 GLU A CA 1
ATOM 702 C C . GLU A 1 91 ? -21.600 -0.391 16.962 1.00 90.75 91 GLU A C 1
ATOM 704 O O . GLU A 1 91 ? -21.481 -1.608 17.109 1.00 90.75 91 GLU A O 1
ATOM 709 N N . GLY A 1 92 ? -21.476 0.187 15.761 1.00 90.69 92 GLY A N 1
ATOM 710 C CA . GLY A 1 92 ? -21.183 -0.580 14.552 1.00 90.69 92 GLY A CA 1
ATOM 711 C C . GLY A 1 92 ? -19.857 -1.333 14.657 1.00 90.69 92 GLY A C 1
ATOM 712 O O . GLY A 1 92 ? -19.793 -2.518 14.342 1.00 90.69 92 GLY A O 1
ATOM 713 N N . PHE A 1 93 ? -18.806 -0.673 15.146 1.00 89.12 93 PHE A N 1
ATOM 714 C CA . PHE A 1 93 ? -17.504 -1.301 15.354 1.00 89.12 93 PHE A CA 1
ATOM 715 C C . PHE A 1 93 ? -17.589 -2.466 16.346 1.00 89.12 93 PHE A C 1
ATOM 717 O O . PHE A 1 93 ? -17.137 -3.562 16.020 1.00 89.12 93 PHE A O 1
ATOM 724 N N . LEU A 1 94 ? -18.227 -2.268 17.507 1.00 89.44 94 LEU A N 1
ATOM 725 C CA . LEU A 1 94 ? -18.409 -3.318 18.510 1.00 89.44 94 LEU A CA 1
ATOM 726 C C . LEU A 1 94 ? -19.135 -4.536 17.935 1.00 89.44 94 LEU A C 1
ATOM 728 O O . LEU A 1 94 ? -18.679 -5.655 18.152 1.00 89.44 94 LEU A O 1
ATOM 732 N N . HIS A 1 95 ? -20.194 -4.332 17.148 1.00 88.25 95 HIS A N 1
ATOM 733 C CA . HIS A 1 95 ? -20.935 -5.417 16.499 1.00 88.25 95 HIS A CA 1
ATOM 734 C C . HIS A 1 95 ? -20.065 -6.269 15.556 1.00 88.25 95 HIS A C 1
ATOM 736 O O . HIS A 1 95 ? -20.278 -7.473 15.440 1.00 88.25 95 HIS A O 1
ATOM 742 N N . TYR A 1 96 ? -19.081 -5.667 14.879 1.00 85.50 96 TYR A N 1
ATOM 743 C CA . TYR A 1 96 ? -18.180 -6.394 13.978 1.00 85.50 96 TYR A CA 1
ATOM 744 C C . TYR A 1 96 ? -16.985 -7.039 14.684 1.00 85.50 96 TYR A C 1
ATOM 746 O O . TYR A 1 96 ? -16.477 -8.051 14.200 1.00 85.50 96 TYR A O 1
ATOM 754 N N . THR A 1 97 ? -16.492 -6.453 15.778 1.00 88.19 97 THR A N 1
ATOM 755 C CA . THR A 1 97 ? -15.241 -6.901 16.415 1.00 88.19 97 THR A CA 1
ATOM 756 C C . THR A 1 97 ? -15.437 -7.754 17.657 1.00 88.19 97 THR A C 1
ATOM 758 O O . THR A 1 97 ? -14.538 -8.516 18.010 1.00 88.19 97 THR A O 1
ATOM 761 N N . MET A 1 98 ? -16.567 -7.615 18.351 1.00 87.12 98 MET A N 1
ATOM 762 C CA . MET A 1 98 ? -16.857 -8.433 19.522 1.00 87.12 98 MET A CA 1
ATOM 763 C C . MET A 1 98 ? -17.363 -9.807 19.071 1.00 87.12 98 MET A C 1
ATOM 765 O O . MET A 1 98 ? -18.264 -9.878 18.234 1.00 87.12 98 MET A O 1
ATOM 769 N N . PRO A 1 99 ? -16.826 -10.913 19.615 1.00 73.50 99 PRO A N 1
ATOM 770 C CA . PRO A 1 99 ? -17.414 -12.223 19.383 1.00 73.50 99 PRO A CA 1
ATOM 771 C C . PRO A 1 99 ? -18.855 -12.237 19.923 1.00 73.50 99 PRO A C 1
ATOM 773 O O . PRO A 1 99 ? -19.115 -11.606 20.954 1.00 73.50 99 PRO A O 1
ATOM 776 N N . PRO A 1 100 ? -19.796 -12.939 19.260 1.00 73.81 100 PRO A N 1
ATOM 777 C C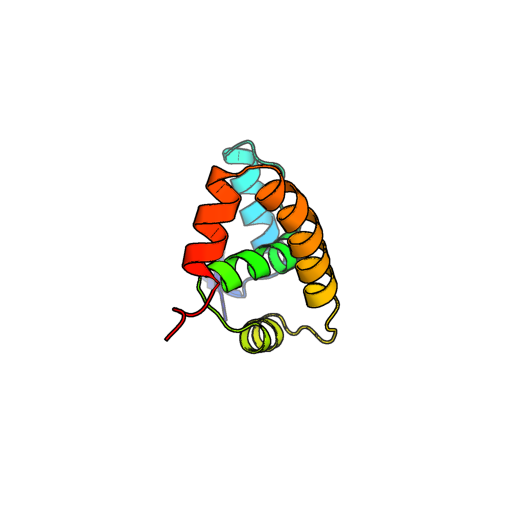A . PRO A 1 100 ? -21.141 -13.097 19.789 1.00 73.81 100 PRO A CA 1
ATOM 778 C C . PRO A 1 100 ? -21.037 -13.707 21.185 1.00 73.81 100 PRO A C 1
ATOM 780 O O . PRO A 1 100 ? -20.370 -14.725 21.381 1.00 73.81 100 PRO A O 1
ATOM 783 N N . ILE A 1 101 ? -21.648 -13.032 22.156 1.00 71.88 101 ILE A N 1
ATOM 784 C CA . ILE A 1 101 ? -21.707 -13.509 23.532 1.00 71.88 101 ILE A CA 1
ATOM 785 C C . ILE A 1 101 ? -22.620 -14.741 23.496 1.00 71.88 101 ILE A C 1
ATOM 787 O O . ILE A 1 101 ? -23.826 -14.601 23.296 1.00 71.88 101 ILE A O 1
ATOM 791 N N . LEU A 1 102 ? -22.011 -15.928 23.556 1.00 50.56 102 LEU A N 1
ATOM 792 C CA . LEU A 1 102 ? -22.693 -17.217 23.710 1.00 50.56 102 LEU A CA 1
ATOM 793 C C . LEU A 1 102 ? -23.259 -17.355 25.125 1.00 50.56 102 LEU A C 1
ATOM 795 O O . LEU A 1 102 ? -22.538 -16.978 26.078 1.00 50.56 102 LEU A O 1
#